Protein AF-A0A920VL36-F1 (afdb_monomer_lite)

Sequence (90 aa):
MALMGPDGLTEMGNTIVQRAAYARPLISAIEGVTVMAPGTPCFKEFVIRFDNGAATVAEVNSRLREKGIFGGKDLSGEFPQLGQALFAAY

Radius of gyration: 14.92 Å; chains: 1; bounding box: 40×28×36 Å

Structure (mmCIF, N/CA/C/O backbone):
data_AF-A0A920VL36-F1
#
_entry.id   AF-A0A920VL36-F1
#
loop_
_atom_site.group_PDB
_atom_site.id
_atom_site.type_symbol
_atom_site.label_atom_id
_atom_site.label_alt_id
_atom_site.label_comp_id
_atom_site.label_asym_id
_atom_site.label_entity_id
_atom_site.label_seq_id
_atom_site.pdbx_PDB_ins_code
_atom_site.Cartn_x
_atom_site.Cartn_y
_atom_site.Cartn_z
_atom_site.occupancy
_atom_site.B_iso_or_equiv
_atom_site.auth_seq_id
_atom_site.auth_comp_id
_atom_site.auth_asym_id
_atom_site.auth_atom_id
_atom_site.pdbx_PDB_model_num
ATOM 1 N N . MET A 1 1 ? 24.464 -10.800 -9.469 1.00 48.72 1 MET A N 1
ATOM 2 C CA . MET A 1 1 ? 24.161 -9.736 -10.457 1.00 48.72 1 MET A CA 1
ATOM 3 C C . MET A 1 1 ? 24.850 -9.940 -11.808 1.00 48.72 1 MET A C 1
ATOM 5 O O . MET A 1 1 ? 24.289 -9.512 -12.800 1.00 48.72 1 MET A O 1
ATOM 9 N N . ALA A 1 2 ? 25.994 -10.636 -11.889 1.00 59.69 2 ALA A N 1
ATOM 10 C CA . ALA A 1 2 ? 26.699 -10.873 -13.158 1.00 59.69 2 ALA A CA 1
ATOM 11 C C . ALA A 1 2 ? 25.963 -11.777 -14.179 1.00 59.69 2 ALA A C 1
ATOM 13 O O . ALA A 1 2 ? 26.345 -11.784 -15.340 1.00 59.69 2 ALA A O 1
ATOM 14 N N . LEU A 1 3 ? 24.916 -12.517 -13.777 1.00 70.50 3 LEU A N 1
ATOM 15 C CA . LEU A 1 3 ? 24.212 -13.460 -14.663 1.00 70.50 3 LEU A CA 1
ATOM 16 C C . LEU A 1 3 ? 23.101 -12.826 -15.527 1.00 70.50 3 LEU A C 1
ATOM 18 O O . LEU A 1 3 ? 22.769 -13.384 -16.562 1.00 70.50 3 LEU A O 1
ATOM 22 N N . MET A 1 4 ? 22.506 -11.701 -15.102 1.00 77.25 4 MET A N 1
ATOM 23 C CA . MET A 1 4 ? 21.375 -11.068 -15.813 1.00 77.25 4 MET A CA 1
ATOM 24 C C . MET A 1 4 ? 21.806 -10.033 -16.861 1.00 77.25 4 MET A C 1
ATOM 26 O O . MET A 1 4 ? 21.045 -9.743 -17.778 1.00 77.25 4 MET A O 1
ATOM 30 N N . GLY A 1 5 ? 23.005 -9.457 -16.728 1.00 86.38 5 GLY A N 1
ATOM 31 C CA . GLY A 1 5 ? 23.423 -8.326 -17.560 1.00 86.38 5 GLY A CA 1
ATOM 32 C C . GLY A 1 5 ? 22.552 -7.065 -17.368 1.00 86.38 5 GLY A C 1
ATOM 33 O O . GLY A 1 5 ? 21.620 -7.058 -16.558 1.00 86.38 5 GLY A O 1
ATOM 34 N N . PRO A 1 6 ? 22.868 -5.968 -18.077 1.00 86.81 6 PRO A N 1
ATOM 35 C CA . PRO A 1 6 ? 22.125 -4.705 -17.989 1.00 86.81 6 PRO A CA 1
ATOM 36 C C . PRO A 1 6 ? 20.683 -4.817 -18.510 1.00 86.81 6 PRO A C 1
ATOM 38 O O . PRO A 1 6 ? 19.767 -4.232 -17.927 1.00 86.81 6 PRO A O 1
ATOM 41 N N . ASP A 1 7 ? 20.461 -5.617 -19.553 1.00 88.44 7 ASP A N 1
ATOM 42 C CA . ASP A 1 7 ? 19.131 -5.798 -20.140 1.00 88.44 7 ASP A CA 1
ATOM 43 C C . ASP A 1 7 ? 18.218 -6.623 -19.225 1.00 88.44 7 ASP A C 1
ATOM 45 O O . ASP A 1 7 ? 17.080 -6.227 -18.980 1.00 88.44 7 ASP A O 1
ATOM 49 N N . GLY A 1 8 ? 18.734 -7.695 -18.608 1.00 87.94 8 GLY A N 1
ATOM 50 C CA . GLY A 1 8 ? 17.959 -8.486 -17.647 1.00 87.94 8 GLY A CA 1
ATOM 51 C C . GLY A 1 8 ? 17.596 -7.698 -16.384 1.00 87.94 8 GLY A C 1
ATOM 52 O O . GLY A 1 8 ? 16.509 -7.866 -15.833 1.00 87.94 8 GLY A O 1
ATOM 53 N N . LEU A 1 9 ? 18.459 -6.772 -15.944 1.00 89.06 9 LEU A N 1
ATOM 54 C CA . LEU A 1 9 ? 18.125 -5.861 -14.845 1.00 89.06 9 LEU A CA 1
ATOM 55 C C . LEU A 1 9 ? 17.013 -4.875 -15.241 1.00 89.06 9 LEU A C 1
ATOM 57 O O . LEU A 1 9 ? 16.114 -4.619 -14.439 1.00 89.06 9 LEU A O 1
ATOM 61 N N . THR A 1 10 ? 17.057 -4.359 -16.471 1.00 90.06 10 THR A N 1
ATOM 62 C CA . THR A 1 10 ? 16.017 -3.479 -17.027 1.00 90.06 10 THR A CA 1
ATOM 63 C C . THR A 1 10 ? 14.669 -4.194 -17.108 1.00 90.06 10 THR A C 1
ATOM 65 O O . THR A 1 10 ? 13.660 -3.666 -16.642 1.00 90.06 10 THR A O 1
ATOM 68 N N . GLU A 1 11 ? 14.642 -5.417 -17.636 1.00 90.88 11 GLU A N 1
ATOM 69 C CA . GLU A 1 11 ? 13.424 -6.223 -17.757 1.00 90.88 11 GLU A CA 1
ATOM 70 C C . GLU A 1 11 ? 12.810 -6.551 -16.388 1.00 90.88 11 GLU A C 1
ATOM 72 O O . GLU A 1 11 ? 11.604 -6.377 -16.172 1.00 90.88 11 GLU A O 1
ATOM 77 N N . MET A 1 12 ? 13.645 -6.951 -15.425 1.00 90.69 12 MET A N 1
ATOM 78 C CA . MET A 1 12 ? 13.199 -7.198 -14.056 1.00 90.69 12 MET A CA 1
ATOM 79 C C . MET A 1 12 ? 12.646 -5.921 -13.410 1.00 90.69 12 MET A C 1
ATOM 81 O O . MET A 1 12 ? 11.588 -5.960 -12.782 1.00 90.69 12 MET A O 1
ATOM 85 N N . GLY A 1 13 ? 13.324 -4.783 -13.588 1.00 90.81 13 GLY A N 1
ATOM 86 C CA . GLY A 1 13 ? 12.861 -3.490 -13.087 1.00 90.81 13 GLY A CA 1
ATOM 87 C C . GLY A 1 13 ? 11.500 -3.097 -13.661 1.00 90.81 13 GLY A C 1
ATOM 88 O O . GLY A 1 13 ? 10.595 -2.735 -12.909 1.00 90.81 13 GLY A O 1
ATOM 89 N N . ASN A 1 14 ? 11.319 -3.253 -14.974 1.00 91.25 14 ASN A N 1
ATOM 90 C CA . ASN A 1 14 ? 10.042 -2.999 -15.643 1.00 91.25 14 ASN A CA 1
ATOM 91 C C . ASN A 1 14 ? 8.930 -3.906 -15.109 1.00 91.25 14 ASN A C 1
ATOM 93 O O . ASN A 1 14 ? 7.829 -3.432 -14.833 1.00 91.25 14 ASN A O 1
ATOM 97 N N . THR A 1 15 ? 9.226 -5.189 -14.899 1.00 91.62 15 THR A N 1
ATOM 98 C CA . THR A 1 15 ? 8.265 -6.150 -14.343 1.00 91.62 15 THR A CA 1
ATOM 99 C C . THR A 1 15 ? 7.815 -5.750 -12.937 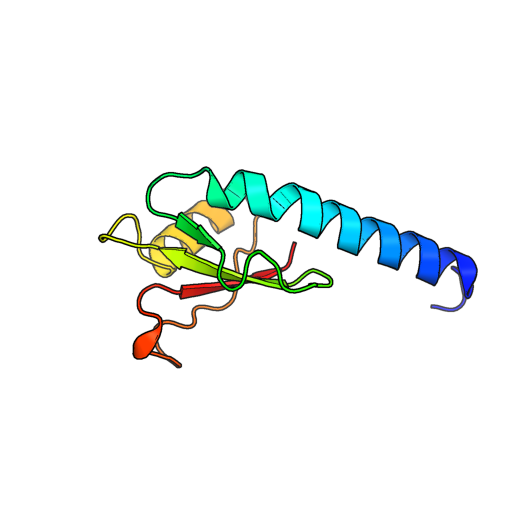1.00 91.62 15 THR A C 1
ATOM 101 O O . THR A 1 15 ? 6.627 -5.822 -12.623 1.00 91.62 15 THR A O 1
ATOM 104 N N . ILE A 1 16 ? 8.747 -5.302 -12.090 1.00 91.50 16 ILE A N 1
ATOM 105 C CA . ILE A 1 16 ? 8.446 -4.840 -10.729 1.00 91.50 16 ILE A CA 1
ATOM 106 C C . ILE A 1 16 ? 7.517 -3.618 -10.772 1.00 91.50 16 ILE A C 1
ATOM 108 O O . ILE A 1 16 ? 6.452 -3.639 -10.155 1.00 91.50 16 ILE A O 1
ATOM 112 N N . VAL A 1 17 ? 7.856 -2.606 -11.578 1.00 91.56 17 VAL A N 1
ATOM 113 C CA . VAL A 1 17 ? 7.031 -1.394 -11.733 1.00 91.56 17 VAL A CA 1
ATOM 114 C C . VAL A 1 17 ? 5.635 -1.729 -12.260 1.00 91.56 17 VAL A C 1
ATOM 116 O O . VAL A 1 17 ? 4.643 -1.204 -11.755 1.00 91.56 17 VAL A O 1
ATOM 119 N N . GLN A 1 18 ? 5.527 -2.625 -13.245 1.00 91.44 18 GLN A N 1
ATOM 120 C CA . GLN A 1 18 ? 4.240 -3.055 -13.799 1.00 91.44 18 GLN A CA 1
ATOM 121 C C . GLN A 1 18 ? 3.374 -3.774 -12.759 1.00 91.44 18 GLN A C 1
ATOM 123 O O . GLN A 1 18 ? 2.177 -3.501 -12.665 1.00 91.44 18 GLN A O 1
ATOM 128 N N . ARG A 1 19 ? 3.964 -4.656 -11.942 1.00 91.12 19 ARG A N 1
ATOM 129 C CA . ARG A 1 19 ? 3.247 -5.339 -10.854 1.00 91.12 19 ARG A CA 1
ATOM 130 C C . ARG A 1 19 ? 2.767 -4.363 -9.789 1.00 91.12 19 ARG A C 1
ATOM 132 O O . ARG A 1 19 ? 1.609 -4.447 -9.385 1.00 91.12 19 ARG A O 1
ATOM 139 N N . ALA A 1 20 ? 3.603 -3.406 -9.389 1.00 89.56 20 ALA A N 1
ATOM 140 C CA . ALA A 1 20 ? 3.207 -2.366 -8.447 1.00 89.56 20 ALA A CA 1
ATOM 141 C C . ALA A 1 20 ? 2.073 -1.494 -9.015 1.00 89.56 20 ALA A C 1
ATOM 143 O O . ALA A 1 20 ? 1.075 -1.249 -8.335 1.00 89.56 20 ALA A O 1
ATOM 144 N N . ALA A 1 21 ? 2.176 -1.082 -10.283 1.00 89.25 21 ALA A N 1
ATOM 145 C CA . ALA A 1 21 ? 1.137 -0.317 -10.972 1.00 89.25 21 ALA A CA 1
ATOM 146 C C . ALA A 1 21 ? -0.189 -1.087 -11.089 1.00 89.25 21 ALA A C 1
ATOM 148 O O . ALA A 1 21 ? -1.251 -0.477 -11.004 1.00 89.25 21 ALA A O 1
ATOM 149 N N . TYR A 1 22 ? -0.137 -2.415 -11.230 1.00 90.69 22 TYR A N 1
ATOM 150 C CA . TYR A 1 22 ? -1.313 -3.285 -11.244 1.00 90.69 22 TYR A CA 1
ATOM 151 C C . TYR A 1 22 ? -1.923 -3.495 -9.847 1.00 90.69 22 TYR A C 1
ATOM 153 O O . TYR A 1 22 ? -3.141 -3.460 -9.690 1.00 90.69 22 TYR A O 1
ATOM 161 N N . ALA A 1 23 ? -1.097 -3.681 -8.813 1.00 90.19 23 ALA A N 1
ATOM 162 C CA . ALA A 1 23 ? -1.562 -3.945 -7.451 1.00 90.19 2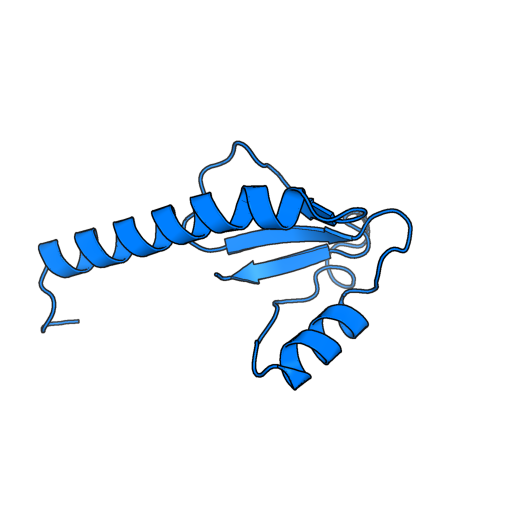3 ALA A CA 1
ATOM 163 C C . ALA A 1 23 ? -2.240 -2.727 -6.801 1.00 90.19 23 ALA A C 1
ATOM 165 O O . ALA A 1 23 ? -3.232 -2.877 -6.089 1.00 90.19 23 ALA A O 1
ATOM 166 N N . ARG A 1 24 ? -1.739 -1.513 -7.058 1.00 88.81 24 ARG A N 1
ATOM 167 C CA . ARG A 1 24 ? -2.261 -0.265 -6.470 1.00 88.81 24 ARG A CA 1
ATOM 168 C C . ARG A 1 24 ? -3.768 -0.050 -6.666 1.00 88.81 24 ARG A C 1
ATOM 170 O O . ARG A 1 24 ? -4.443 0.148 -5.657 1.00 88.81 24 ARG A O 1
ATOM 177 N N . PRO A 1 25 ? -4.327 -0.081 -7.892 1.00 89.62 25 PRO A N 1
ATOM 178 C CA . PRO A 1 25 ? -5.763 0.114 -8.083 1.00 89.62 25 PRO A CA 1
ATOM 179 C C . PRO A 1 25 ? -6.591 -1.013 -7.458 1.00 89.62 25 PRO A C 1
ATOM 181 O O . PRO A 1 25 ? -7.664 -0.738 -6.933 1.00 89.62 25 PRO A O 1
ATOM 184 N N . LEU A 1 26 ? -6.090 -2.255 -7.449 1.00 91.81 26 LEU A N 1
ATOM 185 C CA . LEU A 1 26 ? -6.782 -3.379 -6.809 1.00 91.81 26 LEU A CA 1
ATOM 186 C C . LEU A 1 26 ? -6.881 -3.203 -5.292 1.00 91.81 26 LEU A C 1
ATOM 188 O O . LEU A 1 26 ? -7.937 -3.436 -4.714 1.00 91.81 26 LEU A O 1
ATOM 192 N N . ILE A 1 27 ? -5.797 -2.763 -4.652 1.00 89.75 27 ILE A N 1
ATOM 193 C CA . ILE A 1 27 ? -5.774 -2.482 -3.213 1.00 89.75 27 ILE A CA 1
ATOM 194 C C . ILE A 1 27 ? -6.641 -1.261 -2.894 1.00 89.75 27 ILE A C 1
ATOM 196 O O . ILE A 1 27 ? -7.398 -1.287 -1.931 1.00 89.75 27 ILE A O 1
ATOM 200 N N . SER A 1 28 ? -6.576 -0.214 -3.720 1.00 89.06 28 SER A N 1
ATOM 201 C CA . SER A 1 28 ? -7.383 0.999 -3.540 1.00 89.06 28 SER A CA 1
ATOM 202 C C . SER A 1 28 ? -8.884 0.782 -3.769 1.00 89.06 28 SER A C 1
ATOM 204 O O . SER A 1 28 ? -9.670 1.659 -3.423 1.00 89.06 28 SER A O 1
ATOM 206 N N . ALA A 1 29 ? -9.285 -0.338 -4.376 1.00 91.81 29 ALA A N 1
ATOM 207 C CA . ALA A 1 29 ? -10.687 -0.713 -4.542 1.00 91.81 29 ALA A CA 1
ATOM 208 C C . ALA A 1 29 ? -11.276 -1.393 -3.292 1.00 91.81 29 ALA A C 1
ATOM 210 O O . ALA A 1 29 ? -12.483 -1.621 -3.236 1.00 91.81 29 ALA A O 1
ATOM 211 N N . ILE A 1 30 ? -10.445 -1.738 -2.302 1.00 90.88 30 ILE A N 1
ATOM 212 C CA . ILE A 1 30 ? -10.900 -2.332 -1.044 1.00 90.88 30 ILE A CA 1
ATOM 213 C C . ILE A 1 30 ? -11.511 -1.228 -0.177 1.00 90.88 30 ILE A C 1
ATOM 215 O O . ILE A 1 30 ? -10.876 -0.212 0.104 1.00 90.88 30 ILE A O 1
ATOM 219 N N . GLU A 1 31 ? -12.747 -1.435 0.274 1.00 89.12 31 GLU A N 1
ATOM 220 C CA . GLU A 1 31 ? -13.425 -0.496 1.167 1.00 89.12 31 GLU A CA 1
ATOM 221 C C . GLU A 1 31 ? -12.629 -0.293 2.468 1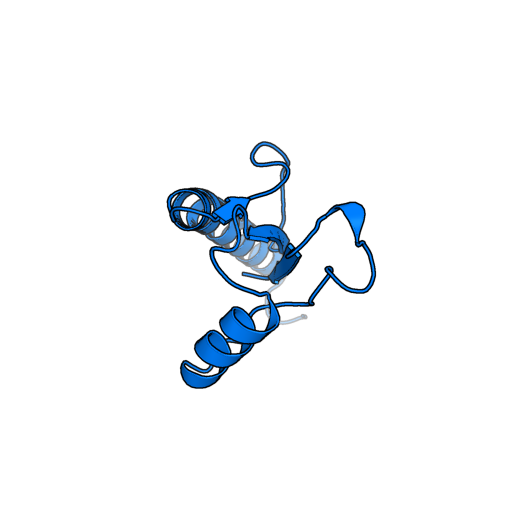.00 89.12 31 GLU A C 1
ATOM 223 O O . GLU A 1 31 ? -12.165 -1.249 3.090 1.00 89.12 31 GLU A O 1
ATOM 228 N N . GLY A 1 32 ? -12.452 0.968 2.870 1.00 89.06 32 GLY A N 1
ATOM 229 C CA . GLY A 1 32 ? -11.669 1.327 4.056 1.00 89.06 32 GLY A CA 1
ATOM 230 C C . GLY A 1 32 ? -10.150 1.290 3.857 1.00 89.06 32 GLY A C 1
ATOM 231 O O . GLY A 1 32 ? -9.416 1.463 4.829 1.00 89.06 32 GLY A O 1
ATOM 232 N N . VAL A 1 33 ? -9.662 1.095 2.626 1.00 91.69 33 VAL A N 1
ATOM 233 C CA . VAL A 1 33 ? -8.233 1.111 2.292 1.00 91.69 33 VAL A CA 1
ATOM 234 C C . VAL A 1 33 ? -7.926 2.241 1.314 1.00 91.69 33 VAL A C 1
ATOM 236 O O . VAL A 1 33 ? -8.463 2.298 0.212 1.00 91.69 33 VAL A O 1
ATOM 239 N N . THR A 1 34 ? -6.988 3.106 1.689 1.00 91.44 34 THR A N 1
ATOM 240 C CA . THR A 1 34 ? -6.510 4.205 0.848 1.00 91.44 34 THR A CA 1
ATOM 241 C C . THR A 1 34 ? -5.043 4.003 0.498 1.00 91.44 34 THR A C 1
ATOM 243 O O . THR A 1 34 ? -4.181 3.929 1.375 1.00 91.44 34 THR A O 1
ATOM 246 N N . VAL A 1 35 ? -4.727 3.967 -0.798 1.00 91.12 35 VAL A N 1
ATOM 247 C CA . VAL A 1 35 ? -3.339 4.049 -1.271 1.00 91.12 35 VAL A CA 1
ATOM 248 C C . VAL A 1 35 ? -2.919 5.514 -1.298 1.00 91.12 35 VAL A C 1
ATOM 250 O O . VAL A 1 35 ? -3.512 6.334 -1.999 1.00 91.12 35 VAL A O 1
ATOM 253 N N . MET A 1 36 ? -1.876 5.852 -0.548 1.00 90.06 36 MET A N 1
ATOM 254 C CA . MET A 1 36 ? -1.370 7.220 -0.487 1.00 90.06 36 MET A CA 1
ATOM 255 C C . MET A 1 36 ? -0.647 7.587 -1.789 1.00 90.06 36 MET A C 1
ATOM 257 O O . MET A 1 36 ? 0.042 6.764 -2.393 1.00 90.06 36 MET A O 1
ATOM 261 N N . ALA A 1 37 ? -0.787 8.849 -2.207 1.00 85.62 37 ALA A N 1
ATOM 262 C CA . ALA A 1 37 ? -0.158 9.404 -3.408 1.00 85.62 37 ALA A CA 1
ATOM 263 C C . ALA A 1 37 ? -0.358 8.541 -4.684 1.00 85.62 37 ALA A C 1
ATOM 265 O O . ALA A 1 37 ? 0.622 8.178 -5.337 1.00 85.62 37 ALA A O 1
ATOM 266 N N . PRO A 1 38 ? -1.608 8.205 -5.075 1.00 79.19 38 PRO A N 1
ATOM 267 C CA . PRO A 1 38 ? -1.917 7.232 -6.135 1.00 79.19 38 PRO A CA 1
ATOM 268 C C . PRO A 1 38 ? -1.360 7.594 -7.526 1.00 79.19 38 PRO A C 1
ATOM 270 O O . PRO A 1 38 ? -1.160 6.705 -8.347 1.00 79.19 38 PRO A O 1
ATOM 273 N N . GLY A 1 39 ? -1.066 8.873 -7.785 1.00 77.88 39 GLY A N 1
ATOM 274 C CA . GLY A 1 39 ? -0.456 9.343 -9.037 1.00 77.88 39 GLY A CA 1
ATOM 275 C C . GLY A 1 39 ? 1.076 9.390 -9.036 1.00 77.88 39 GLY A C 1
ATOM 276 O O . GLY A 1 39 ? 1.677 9.625 -10.080 1.00 77.88 39 GLY A O 1
ATOM 277 N N . THR A 1 40 ? 1.725 9.176 -7.889 1.00 85.06 40 THR A N 1
ATOM 278 C CA . THR A 1 40 ? 3.188 9.238 -7.793 1.00 85.06 40 THR A CA 1
ATOM 279 C C . THR A 1 40 ? 3.801 7.925 -8.284 1.00 85.06 40 THR A C 1
ATOM 281 O O . THR A 1 40 ? 3.358 6.859 -7.835 1.00 85.06 40 THR A O 1
ATOM 284 N N . PRO A 1 41 ? 4.807 7.959 -9.179 1.00 82.25 41 PRO A N 1
ATOM 285 C CA . PRO A 1 41 ? 5.546 6.768 -9.576 1.00 82.25 41 PRO A CA 1
ATOM 286 C C . PRO A 1 41 ? 6.191 6.091 -8.365 1.00 82.25 41 PRO A C 1
ATOM 288 O O . PRO A 1 41 ? 6.819 6.746 -7.536 1.00 82.25 41 PRO A O 1
ATOM 291 N N . CYS A 1 42 ? 6.056 4.774 -8.277 1.00 85.19 42 CYS A N 1
ATOM 292 C CA . CYS A 1 42 ? 6.722 3.955 -7.273 1.00 85.19 42 CYS A CA 1
ATOM 293 C C . CYS A 1 42 ? 7.377 2.762 -7.961 1.00 85.19 42 CYS A C 1
ATOM 295 O O . CYS A 1 42 ? 6.856 2.261 -8.957 1.00 85.19 42 CYS A O 1
ATOM 297 N N . PHE A 1 43 ? 8.500 2.296 -7.421 1.00 85.38 43 PHE A N 1
ATOM 298 C CA . PHE A 1 43 ? 9.129 1.084 -7.931 1.00 85.38 43 PHE A CA 1
ATOM 299 C C . PHE A 1 43 ? 8.333 -0.151 -7.502 1.00 85.38 43 PHE A C 1
ATOM 301 O O . PHE A 1 43 ? 7.700 -0.797 -8.327 1.00 85.38 43 PHE A O 1
ATOM 308 N N . LYS A 1 44 ? 8.322 -0.424 -6.196 1.00 86.31 44 LYS A N 1
ATOM 309 C CA . LYS A 1 44 ? 7.655 -1.589 -5.596 1.00 86.31 44 LYS A CA 1
ATOM 310 C C . LYS A 1 44 ? 6.933 -1.274 -4.283 1.00 86.31 44 LYS A C 1
ATOM 312 O O . LYS A 1 44 ? 6.175 -2.085 -3.771 1.00 86.31 44 LYS A O 1
ATOM 317 N N . GLU A 1 45 ? 7.196 -0.096 -3.720 1.00 89.44 45 GLU A N 1
ATOM 318 C CA . GLU A 1 45 ? 6.789 0.287 -2.370 1.00 89.44 45 GLU A CA 1
ATOM 319 C C . GLU A 1 45 ? 5.840 1.479 -2.388 1.00 89.44 45 GLU A C 1
ATOM 321 O O . GLU A 1 45 ? 6.088 2.473 -3.075 1.00 89.44 45 GLU A O 1
ATOM 326 N N . PHE A 1 46 ? 4.770 1.393 -1.604 1.00 90.19 46 PHE A N 1
ATOM 327 C CA . PHE A 1 46 ? 3.833 2.490 -1.386 1.00 90.19 46 PHE A CA 1
ATOM 328 C C . PHE A 1 46 ? 3.170 2.375 -0.011 1.00 90.19 46 PHE A C 1
ATOM 330 O O . PHE A 1 46 ? 3.151 1.316 0.619 1.00 90.19 46 PHE A O 1
ATOM 337 N N . VAL A 1 47 ? 2.640 3.500 0.469 1.00 91.50 47 VAL A N 1
ATOM 338 C CA . VAL A 1 47 ? 1.953 3.564 1.761 1.00 91.50 47 VAL A CA 1
ATOM 339 C C . VAL A 1 47 ? 0.473 3.260 1.568 1.00 91.50 47 VAL A C 1
ATOM 341 O O . VAL A 1 47 ? -0.192 3.863 0.723 1.00 91.50 47 VAL A O 1
ATOM 344 N N . ILE A 1 48 ? -0.033 2.349 2.388 1.00 91.94 48 ILE A N 1
ATOM 345 C CA . ILE A 1 48 ? -1.443 1.989 2.487 1.00 91.94 48 ILE A CA 1
ATOM 346 C C . ILE A 1 48 ? -1.951 2.490 3.834 1.00 91.94 48 ILE A C 1
ATOM 348 O O . ILE A 1 48 ? -1.314 2.250 4.856 1.00 91.94 48 ILE A O 1
ATOM 352 N N . ARG A 1 49 ? -3.090 3.173 3.849 1.00 91.94 49 ARG A N 1
ATOM 353 C CA . ARG A 1 49 ? -3.762 3.616 5.069 1.00 91.94 49 ARG A CA 1
ATOM 354 C C . ARG A 1 49 ? -5.093 2.893 5.223 1.00 91.94 49 ARG A C 1
ATOM 356 O O . ARG A 1 49 ? -5.837 2.762 4.255 1.00 91.94 49 ARG A O 1
ATOM 363 N N . PHE A 1 50 ? -5.377 2.442 6.43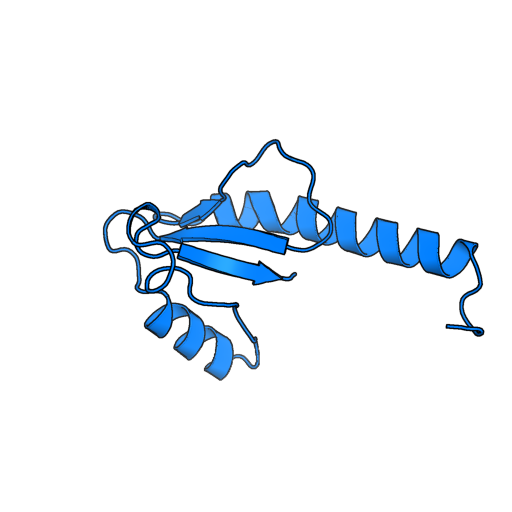6 1.00 90.94 50 PHE A N 1
ATOM 364 C CA . PHE A 1 50 ? -6.651 1.855 6.826 1.00 90.94 50 PHE A CA 1
ATOM 365 C C . PHE A 1 50 ? -7.496 2.942 7.486 1.00 90.94 50 PHE A C 1
ATOM 367 O O . PHE A 1 50 ? -7.179 3.431 8.572 1.00 90.94 50 PHE A O 1
ATOM 374 N N . ASP A 1 51 ? -8.547 3.359 6.790 1.00 87.19 51 ASP A N 1
ATOM 375 C CA . ASP A 1 51 ? -9.428 4.439 7.216 1.00 87.19 51 ASP A CA 1
ATOM 376 C C . ASP A 1 51 ? -10.616 3.892 8.026 1.00 87.19 51 ASP A C 1
ATOM 378 O O . ASP A 1 51 ? -10.950 2.709 7.968 1.00 87.19 51 ASP A O 1
ATOM 382 N N . ASN A 1 52 ? -11.265 4.763 8.805 1.00 79.00 52 ASN A N 1
ATOM 383 C CA . ASN A 1 52 ? -12.529 4.489 9.509 1.00 79.00 52 ASN A CA 1
ATOM 384 C C . ASN A 1 52 ? -12.543 3.244 10.420 1.00 79.00 52 ASN A C 1
ATOM 386 O O . ASN A 1 52 ? -13.596 2.657 10.653 1.00 79.00 52 ASN A O 1
ATOM 390 N N . GLY A 1 53 ? -11.387 2.834 10.950 1.00 73.88 53 GLY A N 1
ATOM 391 C CA . GLY A 1 53 ? -11.294 1.652 11.811 1.00 73.88 53 GLY A CA 1
ATOM 392 C C . GLY A 1 53 ? -11.503 0.328 11.070 1.00 73.88 53 GLY A C 1
ATOM 393 O O . GLY A 1 53 ? -11.804 -0.671 11.715 1.00 73.88 53 GLY A O 1
ATOM 394 N N . ALA A 1 54 ? -11.337 0.307 9.741 1.00 79.38 54 ALA A N 1
ATOM 395 C CA . ALA A 1 54 ? -11.503 -0.895 8.922 1.00 79.38 54 ALA A CA 1
ATOM 396 C C . ALA A 1 54 ? -10.606 -2.061 9.377 1.00 79.38 54 ALA A C 1
ATOM 398 O O . ALA A 1 54 ? -11.035 -3.214 9.367 1.00 79.38 54 ALA A O 1
ATOM 399 N N . ALA A 1 55 ? -9.369 -1.759 9.781 1.00 85.19 55 ALA A N 1
ATOM 400 C CA . ALA A 1 55 ? -8.459 -2.686 10.444 1.00 85.19 55 ALA A CA 1
ATOM 401 C C . ALA A 1 55 ? -7.282 -1.926 11.066 1.00 85.19 55 ALA A C 1
ATOM 403 O O . ALA A 1 55 ? -6.927 -0.828 10.628 1.00 85.19 55 ALA A O 1
ATOM 404 N N . THR A 1 56 ? -6.627 -2.541 12.045 1.00 89.81 56 THR A N 1
ATOM 405 C CA . THR A 1 56 ? -5.294 -2.117 12.481 1.00 89.81 56 THR A CA 1
ATOM 406 C C . THR A 1 56 ? -4.205 -2.755 11.623 1.00 89.81 56 THR A C 1
ATOM 408 O O . THR A 1 56 ? -4.360 -3.858 11.090 1.00 89.81 56 THR A O 1
ATOM 411 N N . VAL A 1 57 ? -3.050 -2.096 11.530 1.00 90.38 57 VAL A N 1
ATOM 412 C CA . VAL A 1 57 ? -1.895 -2.639 10.800 1.00 90.38 57 VAL A CA 1
ATOM 413 C C . VAL A 1 57 ? -1.440 -3.980 11.391 1.00 90.38 57 VAL A C 1
ATOM 415 O O . VAL A 1 57 ? -1.065 -4.895 10.653 1.00 90.38 57 VAL A O 1
ATOM 418 N N . ALA A 1 58 ? -1.527 -4.129 12.715 1.00 90.69 58 ALA A N 1
ATOM 419 C CA . ALA A 1 58 ? -1.204 -5.365 13.420 1.00 90.69 58 ALA A CA 1
ATOM 420 C C . ALA A 1 58 ? -2.109 -6.538 12.998 1.00 90.69 58 ALA A C 1
ATOM 422 O O . ALA A 1 58 ? -1.603 -7.624 12.704 1.00 90.69 58 ALA A O 1
ATOM 423 N N . GLU A 1 59 ? -3.425 -6.324 12.907 1.00 91.50 59 GLU A N 1
ATOM 424 C CA . GLU A 1 59 ? -4.381 -7.347 12.459 1.00 91.50 59 GLU A CA 1
ATOM 425 C C . GLU A 1 59 ? -4.138 -7.749 11.004 1.00 91.50 59 GLU A C 1
ATOM 427 O O . GLU A 1 59 ? -4.108 -8.940 10.683 1.00 91.50 59 GLU A O 1
ATOM 432 N N . VAL A 1 60 ? -3.913 -6.765 10.127 1.00 91.00 60 VAL A N 1
ATOM 433 C CA . VAL A 1 60 ? -3.615 -7.010 8.711 1.00 91.00 60 VAL A CA 1
ATOM 434 C C . VAL A 1 60 ? -2.333 -7.827 8.571 1.00 91.00 60 VAL A C 1
ATOM 436 O O . VAL A 1 60 ? -2.334 -8.860 7.902 1.00 91.00 60 VAL A O 1
ATOM 439 N N . ASN A 1 61 ? -1.256 -7.432 9.253 1.00 91.12 61 ASN A N 1
ATOM 440 C CA . ASN A 1 61 ? 0.006 -8.169 9.233 1.00 91.12 61 ASN A CA 1
ATOM 441 C C . ASN A 1 61 ? -0.128 -9.586 9.814 1.00 91.12 61 ASN A C 1
ATOM 443 O O . ASN A 1 61 ? 0.519 -10.503 9.309 1.00 91.12 61 ASN A O 1
ATOM 447 N N . SER A 1 62 ? -0.964 -9.796 10.837 1.00 93.44 62 SER A N 1
ATOM 448 C CA . SER A 1 62 ? -1.239 -11.139 11.368 1.00 93.44 62 SER A CA 1
ATOM 449 C C . SER A 1 62 ? -1.915 -12.032 10.324 1.00 93.44 62 SER A C 1
ATOM 451 O O . SER A 1 62 ? -1.423 -13.121 10.033 1.00 93.44 62 SER A O 1
ATOM 453 N N . ARG A 1 63 ? -2.985 -11.540 9.685 1.00 92.88 63 ARG A N 1
ATOM 454 C CA . ARG A 1 63 ? -3.730 -12.287 8.654 1.00 92.88 63 ARG A CA 1
ATOM 455 C C . ARG A 1 63 ? -2.906 -12.547 7.393 1.00 92.88 63 ARG A C 1
ATOM 457 O O . ARG A 1 63 ? -3.036 -13.597 6.768 1.00 92.88 63 ARG A O 1
ATOM 464 N N . LEU A 1 64 ? -2.055 -11.600 6.998 1.00 91.81 64 LEU A N 1
ATOM 465 C CA . LEU A 1 64 ? -1.123 -11.795 5.885 1.00 91.81 64 LEU A CA 1
ATOM 466 C C . LEU A 1 64 ? -0.087 -12.870 6.225 1.00 91.81 64 LEU A C 1
ATOM 468 O O . LEU A 1 64 ? 0.171 -13.745 5.398 1.00 91.81 64 LEU A O 1
ATOM 472 N N . ARG A 1 65 ? 0.430 -12.880 7.460 1.00 92.62 65 ARG A N 1
ATOM 473 C CA . ARG A 1 65 ? 1.395 -13.887 7.921 1.00 92.62 65 ARG A CA 1
ATOM 474 C C . ARG A 1 65 ? 0.815 -15.301 7.921 1.00 92.62 65 ARG A C 1
ATOM 476 O O . ARG A 1 65 ? 1.517 -16.223 7.522 1.00 92.62 65 ARG A O 1
ATOM 483 N N . GLU A 1 66 ? -0.454 -15.471 8.287 1.00 94.31 66 GLU A N 1
ATOM 484 C CA . GLU A 1 66 ? -1.170 -16.759 8.182 1.00 94.31 66 GLU A CA 1
ATOM 485 C C . GLU A 1 66 ? -1.227 -17.288 6.740 1.00 94.31 66 GLU A C 1
ATOM 487 O O . GLU A 1 66 ? -1.250 -18.495 6.513 1.00 94.31 66 GLU A O 1
ATOM 492 N N . LYS A 1 67 ? -1.196 -16.387 5.752 1.00 93.12 67 LYS A N 1
ATOM 493 C CA . LYS A 1 67 ? -1.131 -16.708 4.319 1.00 93.12 67 LYS A CA 1
ATOM 494 C C . LYS A 1 67 ? 0.306 -16.798 3.783 1.00 93.12 67 LYS A C 1
ATOM 496 O O . LYS A 1 67 ? 0.488 -16.928 2.576 1.00 93.12 67 LYS A O 1
ATOM 501 N N . GLY A 1 68 ? 1.321 -16.700 4.645 1.00 91.31 68 GLY A N 1
ATOM 502 C CA . GLY A 1 68 ? 2.735 -16.687 4.256 1.00 91.31 68 GLY A CA 1
ATOM 503 C C . GLY A 1 68 ? 3.199 -15.377 3.609 1.00 91.31 68 GLY A C 1
ATOM 504 O O . GLY A 1 68 ? 4.262 -15.345 2.993 1.00 91.31 68 GLY A O 1
ATOM 505 N N . ILE A 1 69 ? 2.420 -14.300 3.733 1.00 89.06 69 ILE A N 1
ATOM 506 C CA . ILE A 1 69 ? 2.718 -12.988 3.154 1.00 89.06 69 ILE A CA 1
ATOM 507 C C . ILE A 1 69 ? 3.282 -12.078 4.243 1.00 89.06 69 ILE A C 1
ATOM 509 O O . ILE A 1 69 ? 2.677 -11.878 5.298 1.00 89.06 69 ILE A O 1
ATOM 513 N N . PHE A 1 70 ? 4.438 -11.481 3.974 1.00 87.25 70 PHE A N 1
ATOM 514 C CA . PHE A 1 70 ? 4.976 -10.419 4.812 1.00 87.25 70 PHE A CA 1
ATOM 515 C C . PHE A 1 70 ? 4.370 -9.089 4.356 1.00 87.25 70 PHE A C 1
ATOM 517 O O . PHE A 1 70 ? 4.685 -8.625 3.267 1.00 87.25 70 PHE A O 1
ATOM 524 N N . GLY A 1 71 ? 3.457 -8.514 5.143 1.00 84.50 71 GLY A N 1
ATOM 525 C CA . GLY A 1 71 ? 2.683 -7.346 4.710 1.00 84.50 71 GLY A CA 1
ATOM 526 C C . GLY A 1 71 ? 3.528 -6.091 4.527 1.00 84.50 71 GLY A C 1
ATOM 527 O O . GLY A 1 71 ? 3.661 -5.576 3.421 1.00 84.50 71 GLY A O 1
ATOM 528 N N . GLY A 1 72 ? 4.109 -5.589 5.611 1.00 88.88 72 GLY A N 1
ATOM 529 C CA . GLY A 1 72 ? 4.933 -4.388 5.548 1.00 88.88 72 GLY A CA 1
ATOM 530 C C . GLY A 1 72 ? 5.255 -3.807 6.916 1.00 88.88 72 GLY A C 1
ATOM 531 O O . GLY A 1 72 ? 4.862 -4.346 7.957 1.00 88.88 72 GLY A O 1
ATOM 532 N N . LYS A 1 73 ? 5.968 -2.683 6.906 1.00 91.00 73 LYS A N 1
ATOM 533 C CA . LYS A 1 73 ? 6.343 -1.963 8.121 1.00 91.00 73 LYS A CA 1
ATOM 534 C C . LYS A 1 73 ? 5.168 -1.124 8.616 1.00 91.00 73 LYS A C 1
ATOM 536 O O . LYS A 1 73 ? 4.638 -0.298 7.876 1.00 91.00 73 LYS A O 1
ATOM 541 N N . ASP A 1 74 ? 4.794 -1.322 9.871 1.00 91.69 74 ASP A N 1
ATOM 542 C CA . ASP A 1 74 ? 3.812 -0.477 10.543 1.00 91.69 74 ASP A CA 1
ATOM 543 C C . ASP A 1 74 ? 4.377 0.934 10.746 1.00 91.69 74 ASP A C 1
ATOM 545 O O . ASP A 1 74 ? 5.455 1.104 11.314 1.00 91.69 74 ASP A O 1
ATOM 549 N N . LEU A 1 75 ? 3.666 1.937 10.235 1.00 90.56 75 LEU A N 1
ATOM 550 C CA . LEU A 1 75 ? 4.019 3.348 10.357 1.00 90.56 75 LEU A CA 1
ATOM 551 C C . 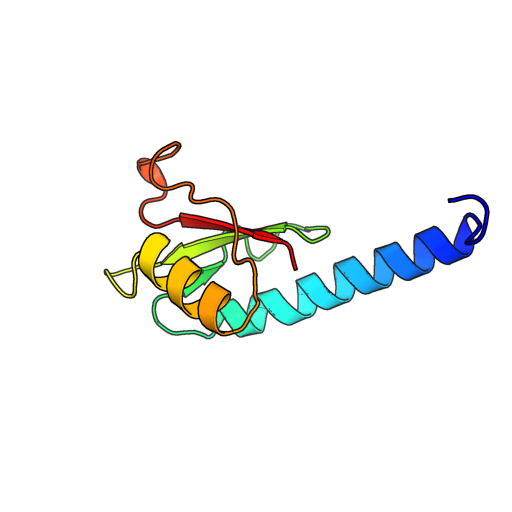LEU A 1 75 ? 3.227 4.054 11.458 1.00 90.56 75 LEU A C 1
ATOM 553 O O . LEU A 1 75 ? 3.557 5.192 11.781 1.00 90.56 75 LEU A O 1
ATOM 557 N N . SER A 1 76 ? 2.213 3.416 12.047 1.00 87.00 76 SER A N 1
ATOM 558 C CA . SER A 1 76 ? 1.318 4.058 13.017 1.00 87.00 76 SER A CA 1
ATOM 559 C C . SER A 1 76 ? 2.042 4.547 14.277 1.00 87.00 76 SER A C 1
ATOM 561 O O . SER A 1 76 ? 1.678 5.583 14.833 1.00 87.00 76 SER A O 1
ATOM 563 N N . GLY A 1 77 ? 3.106 3.851 14.697 1.00 85.88 77 GLY A N 1
ATOM 564 C CA . GLY A 1 77 ? 3.936 4.245 15.840 1.00 85.88 77 GLY A CA 1
ATOM 565 C C . GLY A 1 77 ? 4.963 5.343 15.539 1.00 85.88 77 GLY A C 1
ATOM 566 O O . GLY A 1 77 ? 5.290 6.130 16.423 1.00 85.88 77 GLY A O 1
ATOM 567 N N . GLU A 1 78 ? 5.468 5.417 14.305 1.00 88.62 78 GLU A N 1
ATOM 568 C CA . GLU A 1 78 ? 6.496 6.393 13.897 1.00 88.62 78 GLU A CA 1
ATOM 569 C C . GLU A 1 78 ? 5.885 7.685 13.335 1.00 88.62 78 GLU A C 1
ATOM 571 O O . GLU A 1 78 ? 6.452 8.765 13.493 1.00 88.62 78 GLU A O 1
ATOM 576 N N . PHE A 1 79 ? 4.704 7.58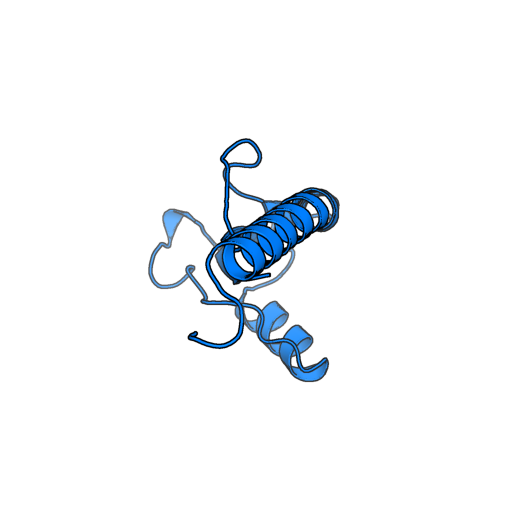5 12.721 1.00 86.75 79 PHE A N 1
ATOM 577 C CA . PHE A 1 79 ? 3.988 8.686 12.083 1.00 86.75 79 PHE A CA 1
ATOM 578 C C . PHE A 1 79 ? 2.511 8.691 12.505 1.00 86.75 79 PHE A C 1
ATOM 580 O O . PHE A 1 79 ? 1.636 8.349 11.703 1.00 86.75 79 PHE A O 1
ATOM 587 N N . PRO A 1 80 ? 2.187 9.126 13.738 1.00 84.12 80 PRO A N 1
ATOM 588 C CA . PRO A 1 80 ? 0.811 9.130 14.242 1.00 84.12 80 PRO A CA 1
ATOM 589 C C . PRO A 1 80 ? -0.170 9.923 13.365 1.00 84.12 80 PRO A C 1
ATOM 591 O O . PRO A 1 80 ? -1.359 9.620 13.328 1.00 84.12 80 PRO A O 1
ATOM 594 N N . GLN A 1 81 ? 0.323 10.920 12.619 1.00 86.25 81 GLN A N 1
ATOM 595 C CA . GLN A 1 81 ? -0.483 11.740 11.707 1.00 86.25 81 GLN A CA 1
ATOM 596 C C . GLN A 1 81 ? -1.022 10.941 10.510 1.00 86.25 81 GLN A C 1
ATOM 598 O O . GLN A 1 81 ? -1.984 11.365 9.874 1.00 86.25 81 GLN A O 1
ATOM 603 N N . LEU A 1 82 ? -0.411 9.794 10.195 1.00 83.56 82 LEU A N 1
ATOM 604 C CA . LEU A 1 82 ? -0.866 8.886 9.143 1.00 83.56 82 LEU A CA 1
ATOM 605 C C . LEU A 1 82 ? -1.906 7.871 9.645 1.00 83.56 82 LEU A C 1
ATOM 607 O O . LEU A 1 82 ? -2.488 7.165 8.826 1.00 83.56 82 LEU A O 1
ATOM 611 N N . GLY A 1 83 ? -2.172 7.807 10.955 1.00 88.06 83 GLY A N 1
ATOM 612 C CA . GLY A 1 83 ? -3.112 6.852 11.543 1.00 88.06 83 GLY A CA 1
ATOM 613 C C . GLY A 1 83 ? -2.651 5.400 11.381 1.00 88.06 83 GLY A C 1
ATOM 614 O O . GLY A 1 83 ? -1.475 5.087 11.559 1.00 88.06 83 GLY A O 1
ATOM 615 N N . GLN A 1 84 ? -3.577 4.497 11.049 1.00 90.44 84 GLN A N 1
ATOM 616 C CA . GLN A 1 84 ? -3.263 3.094 10.759 1.00 90.44 84 GLN A CA 1
ATOM 617 C C . GLN A 1 84 ? -2.658 2.977 9.355 1.00 90.44 84 GLN A C 1
ATOM 619 O O . GLN A 1 84 ? -3.369 2.737 8.383 1.00 90.44 84 GLN A O 1
ATOM 624 N N . ALA A 1 85 ? -1.346 3.184 9.243 1.00 90.88 85 ALA A N 1
ATOM 625 C CA . ALA A 1 85 ? -0.631 3.175 7.970 1.00 90.88 85 ALA A CA 1
ATOM 626 C C . ALA A 1 85 ? 0.452 2.091 7.904 1.00 90.88 85 ALA A C 1
ATOM 628 O O . ALA A 1 85 ? 1.194 1.859 8.855 1.00 90.88 85 ALA A O 1
ATOM 629 N N . LEU A 1 86 ? 0.563 1.459 6.742 1.00 91.00 86 LEU A N 1
ATOM 630 C CA . LEU A 1 86 ? 1.472 0.369 6.422 1.00 91.00 86 LEU A CA 1
ATOM 631 C C . LEU A 1 86 ? 2.353 0.775 5.237 1.00 91.00 86 LEU A C 1
ATOM 633 O O . LEU A 1 86 ? 1.845 1.154 4.182 1.00 91.00 86 LEU A O 1
ATOM 637 N N . PHE A 1 87 ? 3.670 0.660 5.385 1.00 89.25 87 PHE A N 1
ATOM 638 C CA . PHE A 1 87 ? 4.611 0.731 4.270 1.00 89.25 87 PHE A CA 1
ATOM 639 C C . PHE A 1 87 ? 4.820 -0.672 3.703 1.00 89.25 87 PHE A C 1
ATOM 641 O O . PHE A 1 87 ? 5.488 -1.502 4.328 1.00 89.25 87 PHE A O 1
ATOM 648 N N . ALA A 1 88 ? 4.215 -0.946 2.549 1.00 84.56 88 ALA A N 1
ATOM 649 C CA . ALA A 1 88 ? 4.198 -2.269 1.935 1.00 84.56 88 ALA A CA 1
ATOM 650 C C . ALA A 1 88 ? 5.049 -2.305 0.659 1.00 84.56 88 ALA A C 1
ATOM 652 O O . ALA A 1 88 ? 5.126 -1.314 -0.069 1.00 84.56 88 ALA A O 1
ATOM 653 N N . ALA A 1 89 ? 5.663 -3.462 0.396 1.00 78.31 89 ALA A N 1
ATOM 654 C CA . ALA A 1 89 ? 6.464 -3.744 -0.793 1.00 78.31 89 ALA A CA 1
ATOM 655 C C . ALA A 1 89 ? 5.837 -4.911 -1.573 1.00 78.31 89 ALA A C 1
ATOM 657 O O . ALA A 1 89 ? 5.556 -5.948 -0.971 1.00 78.31 89 ALA A O 1
ATOM 658 N N . TYR A 1 90 ? 5.649 -4.756 -2.887 1.00 67.81 90 TYR A N 1
ATOM 659 C CA . TYR A 1 90 ? 4.973 -5.723 -3.767 1.00 67.81 90 TYR A CA 1
ATOM 660 C C . TYR A 1 90 ? 5.787 -6.080 -5.011 1.00 67.81 90 TYR A C 1
ATOM 662 O O . TYR A 1 90 ? 6.457 -5.182 -5.563 1.00 67.81 90 TYR A O 1
#

Foldseek 3Di:
DVPQPPVNVVVVQVVQQVVQLVVQVVQCPDPQKHWPPNVDRDRFKTKIARHPCNDALVVVCVVCVVVVHRAADFCCVVCVVRPRMGIGGD

Secondary structure (DSSP, 8-state):
-TTTHHHHHHHHHHHHHHHHHHHHHHHHTSTTEEESSTTS--SSEEEEEE-TTS--HHHHHHHHHHTT---EEE-TTT-GGG-EEEEEE-

pLDDT: mean 87.29, std 7.02, range [48.72, 94.31]